Protein AF-A0A3D1VQF0-F1 (afdb_monomer_lite)

Secondary structure (DSSP, 8-state):
-HHHHHHSPTTHHHHHHHHHIIIIIHHHHHHHHHSGGGT--S-HHHHHHHHHHHHHHHHHHHHHHHTT-S--SHHHHHHHHHHHHHHHHHHHHHHHHHHHTT--S---GGG--SSS---SHHHHHHGGGS-HHHHHHHHHHHHHHHHHHHHHHH-GGGT------SSSSSS--

Foldseek 3Di:
DVVCLVPDDDDLLNLLVLLLLLFLLQVVLVVCVVPVVLQDDPDPVSSVVSNCSSVCSNVSNPVSLVVVVHDLDPSSLVSNLVVVVVVVVVLAVCLVVVVVVPDPDHRQPVQLHLVDQRPPPVRNVVNVPDDSVVSVVVSSVVSSVRSVVSSCVSNVCVVVPPPPDPDPPPVPD

pLDDT: mean 90.48, std 12.32, range [44.75, 98.56]

Structure (mmCIF, N/CA/C/O backbone):
data_AF-A0A3D1VQF0-F1
#
_entry.id   AF-A0A3D1VQF0-F1
#
loop_
_atom_site.group_PDB
_atom_site.id
_atom_site.type_symbol
_atom_site.label_atom_id
_atom_site.label_alt_id
_atom_site.label_comp_id
_atom_site.label_asym_id
_atom_site.label_entity_id
_atom_site.label_seq_id
_atom_site.pdbx_PDB_ins_code
_atom_site.Cartn_x
_atom_site.Cartn_y
_atom_site.Cartn_z
_atom_site.occupancy
_atom_site.B_iso_or_equiv
_atom_site.auth_seq_id
_atom_site.auth_comp_id
_atom_site.auth_asym_id
_atom_site.auth_atom_id
_atom_site.pdbx_PDB_model_num
ATOM 1 N N . VAL A 1 1 ? -7.714 4.709 -3.322 1.00 93.00 1 VAL A N 1
ATOM 2 C CA . VAL A 1 1 ? -8.529 4.175 -2.194 1.00 93.00 1 VAL A CA 1
ATOM 3 C C . VAL A 1 1 ? -9.098 5.256 -1.271 1.00 93.00 1 VAL A C 1
ATOM 5 O O . VAL A 1 1 ? -10.283 5.185 -0.982 1.00 93.00 1 VAL A O 1
ATOM 8 N N . ALA A 1 2 ? -8.329 6.264 -0.827 1.00 94.25 2 ALA A N 1
ATOM 9 C CA . ALA A 1 2 ? -8.835 7.321 0.073 1.00 94.25 2 ALA A CA 1
ATOM 10 C C . ALA A 1 2 ? -10.090 8.042 -0.450 1.00 94.25 2 ALA A C 1
ATOM 12 O O . ALA A 1 2 ? -11.069 8.161 0.281 1.00 94.25 2 ALA A O 1
ATOM 13 N N . LEU A 1 3 ? -10.105 8.418 -1.733 1.00 93.94 3 LEU A N 1
ATOM 14 C CA . LEU A 1 3 ? -11.287 9.007 -2.374 1.00 93.94 3 LEU A CA 1
ATOM 15 C C . LEU A 1 3 ? -12.495 8.061 -2.333 1.00 93.94 3 LEU A C 1
ATOM 17 O O . LEU A 1 3 ? -13.574 8.463 -1.911 1.00 93.94 3 LEU A O 1
ATOM 21 N N . LEU A 1 4 ? -12.307 6.779 -2.668 1.00 93.69 4 LE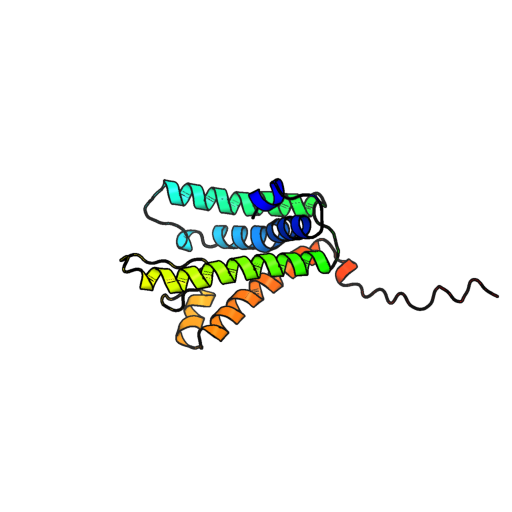U A N 1
ATOM 22 C CA . LEU A 1 4 ? -13.372 5.775 -2.556 1.00 93.69 4 LEU A CA 1
ATOM 23 C C . LEU A 1 4 ? -13.902 5.693 -1.118 1.00 93.69 4 LEU A C 1
ATOM 25 O O . LEU A 1 4 ? -15.107 5.703 -0.909 1.00 93.69 4 LEU A O 1
ATOM 29 N N . ALA A 1 5 ? -13.024 5.700 -0.111 1.00 94.19 5 ALA A N 1
ATOM 30 C CA . ALA A 1 5 ? -13.425 5.710 1.296 1.00 94.19 5 ALA A CA 1
ATOM 31 C C . ALA A 1 5 ? -14.204 6.974 1.706 1.00 94.19 5 ALA A C 1
ATOM 33 O O . ALA A 1 5 ? -15.016 6.905 2.631 1.00 94.19 5 ALA A O 1
ATOM 34 N N . ALA A 1 6 ? -13.945 8.117 1.065 1.00 92.94 6 ALA A N 1
ATOM 35 C CA . ALA A 1 6 ? -14.621 9.381 1.343 1.00 92.94 6 ALA A CA 1
ATOM 36 C C . ALA A 1 6 ? -16.041 9.416 0.760 1.00 92.94 6 ALA A C 1
ATOM 38 O O . ALA A 1 6 ? -16.966 9.820 1.460 1.00 92.94 6 ALA A O 1
ATOM 39 N N . PHE A 1 7 ? -16.219 8.942 -0.477 1.00 94.06 7 PHE A N 1
ATOM 40 C CA . PHE A 1 7 ? -17.507 8.992 -1.181 1.00 94.06 7 PHE A CA 1
ATOM 41 C C . PHE A 1 7 ? -18.419 7.792 -0.909 1.00 94.06 7 PHE A C 1
ATOM 43 O O . PHE A 1 7 ? -19.627 7.869 -1.136 1.00 94.06 7 PHE A O 1
ATOM 50 N N . TRP A 1 8 ? -17.880 6.674 -0.415 1.00 93.94 8 TRP A N 1
ATOM 51 C CA . TRP A 1 8 ? -18.707 5.507 -0.119 1.00 93.94 8 TRP A CA 1
ATOM 52 C C . TRP A 1 8 ? -19.570 5.709 1.131 1.00 93.94 8 TRP A C 1
ATOM 54 O O . TRP A 1 8 ? -19.155 6.340 2.104 1.00 93.94 8 TRP A O 1
ATOM 64 N N . ARG A 1 9 ? -20.763 5.103 1.145 1.00 93.94 9 ARG A N 1
ATOM 65 C CA . ARG A 1 9 ? -21.656 5.107 2.318 1.00 93.94 9 ARG A CA 1
ATOM 66 C C . ARG A 1 9 ? -21.053 4.303 3.472 1.00 93.94 9 ARG A C 1
ATOM 68 O O . ARG A 1 9 ? -20.308 3.349 3.245 1.00 93.94 9 ARG A O 1
ATOM 75 N N . GLU A 1 10 ? -21.372 4.669 4.716 1.00 92.62 10 GLU A N 1
ATOM 76 C CA . GLU A 1 10 ? -20.963 3.865 5.878 1.00 92.62 10 GLU A CA 1
ATOM 77 C C . GLU A 1 10 ? -21.461 2.419 5.736 1.00 92.62 10 GLU A C 1
ATOM 79 O O . GLU A 1 10 ? -22.577 2.159 5.294 1.00 92.62 10 GLU A O 1
ATOM 84 N N . GLY A 1 11 ? -20.601 1.464 6.078 1.00 93.69 11 GLY A N 1
ATOM 85 C CA . GLY A 1 11 ? -20.862 0.049 5.844 1.00 93.69 11 GLY A CA 1
ATOM 86 C C . GLY A 1 11 ? -19.581 -0.773 5.814 1.00 93.69 11 GLY A C 1
ATOM 87 O O . GLY A 1 11 ? -18.494 -0.278 6.120 1.00 93.69 11 GLY A O 1
ATOM 88 N N . ASN A 1 12 ? -19.705 -2.048 5.449 1.00 94.62 12 ASN A N 1
ATOM 89 C CA . ASN A 1 12 ? -18.572 -2.976 5.452 1.00 94.62 12 ASN A CA 1
ATOM 90 C C . ASN A 1 12 ? -17.523 -2.616 4.393 1.00 94.62 12 ASN A C 1
ATOM 92 O O . ASN A 1 12 ? -16.335 -2.674 4.691 1.00 94.62 12 ASN A O 1
ATOM 96 N N . LEU A 1 13 ? -17.949 -2.173 3.206 1.00 95.56 13 LEU A N 1
ATOM 97 C CA . LEU A 1 13 ? -17.035 -1.810 2.121 1.00 95.56 13 LEU A CA 1
ATOM 98 C C . LEU A 1 13 ? -16.243 -0.530 2.428 1.00 95.56 13 LEU A C 1
ATOM 100 O O . LEU A 1 13 ? -15.021 -0.515 2.317 1.00 95.56 13 LEU A O 1
ATOM 104 N N . ARG A 1 14 ? -16.904 0.522 2.928 1.00 97.38 14 ARG A N 1
ATOM 105 C CA . ARG A 1 14 ? -16.195 1.728 3.384 1.00 97.38 14 ARG A CA 1
ATOM 106 C C . ARG A 1 14 ? -15.229 1.418 4.523 1.00 97.38 14 ARG A C 1
ATOM 108 O O . ARG A 1 14 ? -14.122 1.946 4.549 1.00 97.38 14 ARG A O 1
ATOM 115 N N . ASN A 1 15 ? -15.631 0.550 5.451 1.00 97.62 15 ASN A N 1
ATOM 116 C CA . ASN A 1 15 ? -14.744 0.083 6.508 1.00 97.62 15 ASN A CA 1
ATOM 117 C C . ASN A 1 15 ? -13.549 -0.703 5.944 1.00 97.62 15 ASN A C 1
ATOM 119 O O . ASN A 1 15 ? -12.443 -0.469 6.403 1.00 97.62 15 ASN A O 1
ATOM 123 N N . ALA A 1 16 ? -13.730 -1.542 4.921 1.00 98.19 16 ALA A N 1
ATOM 124 C CA . ALA A 1 16 ? -12.623 -2.213 4.239 1.00 98.19 16 ALA A CA 1
ATOM 125 C C . ALA A 1 16 ? -11.635 -1.207 3.626 1.00 98.19 16 ALA A C 1
ATOM 127 O O . ALA A 1 16 ? -10.432 -1.344 3.828 1.00 98.19 16 ALA A O 1
ATOM 128 N N . PHE A 1 17 ? -12.121 -0.144 2.971 1.00 98.38 17 PHE A N 1
ATOM 129 C CA . PHE A 1 17 ? -11.252 0.926 2.468 1.00 98.38 17 PHE A CA 1
ATOM 130 C C . PHE A 1 17 ? -10.513 1.662 3.593 1.00 98.38 17 PHE A C 1
ATOM 132 O O . PHE A 1 17 ? -9.310 1.892 3.484 1.00 98.38 17 PHE A O 1
ATOM 139 N N . LYS A 1 18 ? -11.203 2.011 4.688 1.00 98.31 18 LYS A N 1
ATOM 140 C CA . LYS A 1 18 ? -10.578 2.650 5.858 1.00 98.31 18 LYS A CA 1
ATOM 141 C C . LYS A 1 18 ? -9.523 1.730 6.485 1.00 98.31 18 LYS A C 1
ATOM 143 O O . LYS A 1 18 ? -8.418 2.185 6.751 1.00 98.31 18 LYS A O 1
ATOM 148 N N . THR A 1 19 ? -9.824 0.445 6.677 1.00 98.38 19 THR A N 1
ATOM 149 C CA . THR A 1 19 ? -8.883 -0.541 7.228 1.00 98.38 19 THR A CA 1
ATOM 150 C C . THR A 1 19 ? -7.695 -0.770 6.298 1.00 98.38 19 THR A C 1
ATOM 152 O O . THR A 1 19 ? -6.575 -0.853 6.790 1.00 98.38 19 THR A O 1
ATOM 155 N N . TYR A 1 20 ? -7.892 -0.784 4.976 1.00 98.56 20 TYR A N 1
ATOM 156 C CA . TYR A 1 20 ? -6.799 -0.827 4.000 1.00 98.56 20 TYR A CA 1
ATOM 157 C C . TYR A 1 20 ? -5.860 0.374 4.153 1.00 98.56 20 TYR A C 1
ATOM 159 O O . TYR A 1 20 ? -4.655 0.194 4.292 1.00 98.56 20 TYR A O 1
ATOM 167 N N . LEU A 1 21 ? -6.401 1.597 4.193 1.00 98.25 21 LEU A N 1
ATOM 168 C CA . LEU A 1 21 ? -5.597 2.815 4.371 1.00 98.25 21 LEU A CA 1
ATOM 169 C C . LEU A 1 21 ? -4.846 2.802 5.707 1.00 98.25 21 LEU A C 1
ATOM 171 O O . LEU A 1 21 ? -3.675 3.157 5.760 1.00 98.25 21 LEU A O 1
ATOM 175 N N . ALA A 1 22 ? -5.519 2.346 6.763 1.00 98.25 22 ALA A N 1
ATOM 176 C CA . ALA A 1 22 ? -4.991 2.247 8.117 1.00 98.25 22 ALA A CA 1
ATOM 177 C C . ALA A 1 22 ? -3.846 1.232 8.272 1.00 98.25 22 ALA A C 1
ATOM 179 O O . ALA A 1 22 ? -3.042 1.369 9.185 1.00 98.25 22 ALA A O 1
ATOM 180 N N . THR A 1 23 ? -3.777 0.217 7.408 1.00 98.38 23 THR A N 1
ATOM 181 C CA . THR A 1 23 ? -2.826 -0.898 7.534 1.00 98.38 23 THR A CA 1
ATOM 182 C C . THR A 1 23 ? -1.881 -0.949 6.337 1.00 98.38 23 THR A C 1
ATOM 184 O O . THR A 1 23 ? -0.768 -0.439 6.421 1.00 98.38 23 THR A O 1
ATOM 187 N N . PHE A 1 24 ? -2.334 -1.492 5.206 1.00 98.38 24 PHE A N 1
ATOM 188 C CA . PHE A 1 24 ? -1.568 -1.593 3.961 1.00 98.38 24 PHE A CA 1
ATOM 189 C C . PHE A 1 24 ? -1.066 -0.234 3.469 1.00 98.38 24 PHE A C 1
ATOM 191 O O . PHE A 1 24 ? 0.104 -0.113 3.128 1.00 98.38 24 PHE A O 1
ATOM 198 N N . GLY A 1 25 ? -1.927 0.790 3.466 1.00 97.81 25 GLY A N 1
ATOM 199 C CA . GLY A 1 25 ? -1.556 2.141 3.037 1.00 97.81 25 GLY A CA 1
ATOM 200 C C . GLY A 1 25 ? -0.460 2.745 3.913 1.00 97.81 25 GLY A C 1
ATOM 201 O O . GLY A 1 25 ? 0.562 3.183 3.394 1.00 97.81 25 GLY A O 1
ATOM 202 N N . ALA A 1 26 ? -0.647 2.715 5.236 1.00 97.94 26 ALA A N 1
ATOM 203 C CA . ALA A 1 26 ? 0.349 3.203 6.188 1.00 97.94 26 ALA A CA 1
ATOM 204 C C . ALA A 1 26 ? 1.692 2.473 6.039 1.00 97.94 26 ALA A C 1
ATOM 206 O O . ALA A 1 26 ? 2.734 3.116 5.940 1.00 97.94 26 ALA A O 1
ATOM 207 N N . PHE A 1 27 ? 1.666 1.139 5.984 1.00 97.62 27 PHE A N 1
ATOM 208 C CA . PHE A 1 27 ? 2.874 0.328 5.863 1.00 97.62 27 PHE A CA 1
ATOM 209 C C . PHE A 1 27 ? 3.607 0.566 4.536 1.00 97.62 27 PHE A C 1
ATOM 211 O O . PHE A 1 27 ? 4.811 0.800 4.545 1.00 97.62 27 PHE A O 1
ATOM 218 N N . ALA A 1 28 ? 2.890 0.577 3.408 1.00 95.38 28 ALA A N 1
ATOM 219 C CA . ALA A 1 28 ? 3.480 0.866 2.102 1.00 95.38 28 ALA A CA 1
ATOM 220 C C . ALA A 1 28 ? 4.099 2.271 2.055 1.00 95.38 28 ALA A C 1
ATOM 222 O O . ALA A 1 28 ? 5.215 2.428 1.570 1.00 95.38 28 ALA A O 1
ATOM 223 N N . GLY A 1 29 ? 3.414 3.276 2.614 1.00 96.56 29 GLY A N 1
ATOM 224 C CA . GLY A 1 29 ? 3.956 4.628 2.727 1.00 96.56 29 GLY A CA 1
ATOM 225 C C . GLY A 1 29 ? 5.263 4.663 3.524 1.00 96.56 29 GLY A C 1
ATOM 226 O O . GLY A 1 29 ? 6.230 5.270 3.073 1.00 96.56 29 GLY A O 1
ATOM 227 N N . ILE A 1 30 ? 5.324 3.958 4.662 1.00 95.94 30 ILE A N 1
ATOM 228 C CA . ILE A 1 30 ? 6.549 3.832 5.471 1.00 95.94 30 ILE A CA 1
ATOM 229 C C . ILE A 1 30 ? 7.682 3.195 4.656 1.00 95.94 30 ILE A C 1
ATOM 231 O O . ILE A 1 30 ? 8.797 3.710 4.674 1.00 95.94 30 ILE A O 1
ATOM 235 N N . LEU A 1 31 ? 7.413 2.108 3.924 1.00 94.00 31 LEU A N 1
ATOM 236 C CA . LEU A 1 31 ? 8.431 1.442 3.105 1.00 94.00 31 LEU A CA 1
ATOM 237 C C . LEU A 1 31 ? 9.031 2.374 2.046 1.00 94.00 31 LEU A C 1
ATOM 239 O O . LEU A 1 31 ? 10.243 2.357 1.848 1.00 94.00 31 LEU A O 1
ATOM 243 N N . VAL A 1 32 ? 8.211 3.217 1.411 1.00 93.88 32 VAL A N 1
ATOM 244 C CA . VAL A 1 32 ? 8.711 4.198 0.436 1.00 93.88 32 VAL A CA 1
ATOM 245 C C . VAL A 1 32 ? 9.574 5.262 1.107 1.00 93.88 32 VAL A C 1
ATOM 247 O O . VAL A 1 32 ? 10.595 5.640 0.550 1.00 93.88 32 VAL A O 1
ATOM 250 N N . MET A 1 33 ? 9.239 5.701 2.324 1.00 94.88 33 MET A N 1
ATOM 251 C CA . MET A 1 33 ? 10.096 6.644 3.057 1.00 94.88 33 MET A CA 1
ATOM 252 C C . MET A 1 33 ? 11.453 6.035 3.453 1.00 94.88 33 MET A C 1
ATOM 254 O O . MET A 1 33 ? 12.427 6.769 3.577 1.00 94.88 33 MET A O 1
ATOM 258 N N . PHE A 1 34 ? 11.538 4.711 3.638 1.00 92.62 34 PHE A N 1
ATOM 259 C CA . PHE A 1 34 ? 12.804 4.015 3.911 1.00 92.62 34 PHE A CA 1
ATOM 260 C C . PHE A 1 34 ? 13.660 3.773 2.664 1.00 92.62 34 PHE A C 1
ATOM 262 O O . PHE A 1 34 ? 14.875 3.647 2.790 1.00 92.62 34 PHE A O 1
ATOM 269 N N . ASN A 1 35 ? 13.047 3.681 1.483 1.00 90.62 35 ASN A N 1
ATOM 270 C CA . ASN A 1 35 ? 13.754 3.465 0.222 1.00 90.62 35 ASN A CA 1
ATOM 271 C C . ASN A 1 35 ? 13.206 4.372 -0.899 1.00 90.62 35 ASN A C 1
ATOM 273 O O . ASN A 1 35 ? 12.637 3.868 -1.878 1.00 90.62 35 ASN A O 1
ATOM 277 N N . PRO A 1 36 ? 13.333 5.704 -0.761 1.00 91.31 36 PRO A N 1
ATOM 278 C CA . PRO A 1 36 ? 12.686 6.657 -1.661 1.00 91.31 36 PRO A CA 1
ATOM 279 C C . PRO A 1 36 ? 13.286 6.639 -3.070 1.00 91.31 36 PRO A C 1
ATOM 281 O O . PRO A 1 36 ? 12.563 6.874 -4.037 1.00 91.31 36 PRO A O 1
ATOM 284 N N . ASP A 1 37 ? 14.562 6.263 -3.197 1.00 90.44 37 ASP A N 1
ATOM 285 C CA . ASP A 1 37 ? 15.282 6.161 -4.472 1.00 90.44 37 ASP A CA 1
ATOM 286 C C . ASP A 1 37 ? 14.599 5.202 -5.454 1.00 90.44 37 ASP A C 1
ATOM 288 O O . ASP A 1 37 ? 14.654 5.404 -6.662 1.00 90.44 37 ASP A O 1
ATOM 292 N N . SER A 1 38 ? 13.877 4.194 -4.948 1.00 86.38 38 SER A N 1
ATOM 293 C CA . SER A 1 38 ? 13.102 3.264 -5.783 1.00 86.38 38 SER A CA 1
ATOM 294 C C . SER A 1 38 ? 11.906 3.905 -6.501 1.00 86.38 38 SER A C 1
ATOM 296 O O . SER A 1 38 ? 11.324 3.284 -7.389 1.00 86.38 38 SER A O 1
ATOM 298 N N . CYS A 1 39 ? 11.511 5.113 -6.096 1.00 87.94 39 CYS A N 1
ATOM 299 C CA . CYS A 1 39 ? 10.322 5.812 -6.577 1.00 87.94 39 CYS A CA 1
ATOM 300 C C . CYS A 1 39 ? 10.630 7.187 -7.190 1.00 87.94 39 CYS A C 1
ATOM 302 O O . CYS A 1 39 ? 9.710 7.832 -7.697 1.00 87.94 39 CYS A O 1
ATOM 304 N N . PHE A 1 40 ? 11.878 7.658 -7.113 1.00 92.25 40 PHE A N 1
ATOM 305 C CA . PHE A 1 40 ? 12.279 8.923 -7.717 1.00 92.25 40 PHE A CA 1
ATOM 306 C C . PHE A 1 40 ? 12.597 8.761 -9.203 1.00 92.25 40 PHE A C 1
ATOM 308 O O . PHE A 1 40 ? 13.234 7.800 -9.626 1.00 92.25 40 PHE A O 1
ATOM 315 N N . VAL A 1 41 ? 12.144 9.739 -9.979 1.00 91.31 41 VAL A N 1
ATOM 316 C CA . VAL A 1 41 ? 12.366 9.881 -11.422 1.00 91.31 41 VAL A CA 1
ATOM 317 C C . VAL A 1 41 ? 12.976 11.254 -11.719 1.00 91.31 41 VAL A C 1
ATOM 319 O O . VAL A 1 41 ? 13.263 12.026 -10.801 1.00 91.31 41 VAL A O 1
ATOM 322 N N . GLU A 1 42 ? 13.201 11.583 -12.987 1.00 92.69 42 GLU A N 1
ATOM 323 C CA . GLU A 1 42 ? 13.796 12.868 -13.378 1.00 92.69 42 GLU A CA 1
ATOM 324 C C . GLU A 1 42 ? 12.843 14.049 -13.113 1.00 92.69 42 GLU A C 1
ATOM 326 O O . GLU A 1 42 ? 13.262 15.160 -12.778 1.00 92.69 42 GLU A O 1
ATOM 331 N N . GLU A 1 43 ? 11.535 13.813 -13.202 1.00 95.25 43 GLU A N 1
ATOM 332 C CA . GLU A 1 43 ? 10.511 14.839 -13.084 1.00 95.25 43 GLU A CA 1
ATOM 333 C C . GLU A 1 43 ? 10.209 15.202 -11.624 1.00 95.25 43 GLU A C 1
ATOM 335 O O . GLU A 1 43 ? 9.506 14.497 -10.894 1.00 95.25 43 GLU A O 1
ATOM 340 N N . ILE A 1 44 ? 10.631 16.405 -11.221 1.00 95.62 44 ILE A N 1
ATOM 341 C CA . ILE A 1 44 ? 10.398 16.964 -9.877 1.00 95.62 44 ILE A CA 1
ATOM 342 C C . ILE A 1 44 ? 8.914 16.917 -9.474 1.00 95.62 44 ILE A C 1
ATOM 344 O O . ILE A 1 44 ? 8.593 16.625 -8.323 1.00 95.62 44 ILE A O 1
ATOM 348 N N . GLY A 1 45 ? 7.996 17.189 -10.407 1.00 96.44 45 GLY A N 1
ATOM 349 C CA . GLY A 1 45 ? 6.556 17.171 -10.130 1.00 96.44 45 GLY A CA 1
ATOM 350 C C . GLY A 1 45 ? 6.042 15.789 -9.717 1.00 96.44 45 GLY A C 1
ATOM 351 O O . GLY A 1 45 ? 5.256 15.688 -8.773 1.00 96.44 45 GLY A O 1
ATOM 352 N N . ILE A 1 46 ? 6.527 14.731 -10.375 1.00 93.94 46 ILE A N 1
ATOM 353 C CA . ILE A 1 46 ? 6.190 13.344 -10.033 1.00 93.94 46 ILE A CA 1
ATOM 354 C C . ILE A 1 46 ? 6.795 13.006 -8.672 1.00 93.94 46 ILE A C 1
ATOM 356 O O . ILE A 1 46 ? 6.089 12.515 -7.799 1.00 93.94 46 ILE A O 1
ATOM 360 N N . ASN A 1 47 ? 8.053 13.375 -8.435 1.00 96.00 47 ASN A N 1
ATOM 361 C CA . ASN A 1 47 ? 8.724 13.138 -7.155 1.00 96.00 47 ASN A CA 1
ATOM 362 C C . ASN A 1 47 ? 7.984 13.785 -5.975 1.00 96.00 47 ASN A C 1
ATOM 364 O O . ASN A 1 47 ? 7.732 13.128 -4.962 1.00 96.00 47 ASN A O 1
ATOM 368 N N . LEU A 1 48 ? 7.581 15.054 -6.110 1.00 96.69 48 LEU A N 1
ATOM 369 C CA . LEU A 1 48 ? 6.792 15.756 -5.094 1.00 96.69 48 LEU A CA 1
ATOM 370 C C . LEU A 1 48 ? 5.447 15.067 -4.857 1.00 96.69 48 LEU A C 1
ATOM 372 O O . LEU A 1 48 ? 5.070 14.833 -3.707 1.00 96.69 48 LEU A O 1
ATOM 376 N N . GLN A 1 49 ? 4.732 14.717 -5.929 1.00 96.44 49 GLN A N 1
ATOM 377 C CA . GLN A 1 49 ? 3.451 14.024 -5.830 1.00 96.44 49 GLN A CA 1
ATOM 378 C C . GLN A 1 49 ? 3.601 12.672 -5.123 1.00 96.44 49 GLN A C 1
ATOM 380 O O . GLN A 1 49 ? 2.820 12.388 -4.214 1.00 96.44 49 GLN A O 1
ATOM 385 N N . THR A 1 50 ? 4.613 11.882 -5.477 1.00 94.94 50 THR A N 1
ATOM 386 C CA . THR A 1 50 ? 4.904 10.574 -4.886 1.00 94.94 50 THR A CA 1
ATOM 387 C C . THR A 1 50 ? 5.201 10.706 -3.393 1.00 94.94 50 THR A C 1
ATOM 389 O O . THR A 1 50 ? 4.582 10.023 -2.573 1.00 94.94 50 THR A O 1
ATOM 392 N N . MET A 1 51 ? 6.066 11.646 -2.996 1.00 96.75 51 MET A N 1
ATOM 393 C CA . MET A 1 51 ? 6.406 11.849 -1.583 1.00 96.75 51 MET A CA 1
ATOM 394 C C . MET A 1 51 ? 5.216 12.353 -0.759 1.00 96.75 51 MET A C 1
ATOM 396 O O . MET A 1 51 ? 4.961 11.837 0.333 1.00 96.75 51 MET A O 1
ATOM 400 N N . ILE A 1 52 ? 4.436 13.306 -1.283 1.00 97.25 52 ILE A N 1
ATOM 401 C CA . ILE A 1 52 ? 3.211 13.789 -0.625 1.00 97.25 52 ILE A CA 1
ATOM 402 C C . ILE A 1 52 ? 2.182 12.661 -0.516 1.00 97.25 52 ILE A C 1
ATOM 404 O O . ILE A 1 52 ? 1.551 12.504 0.530 1.00 97.25 52 ILE A O 1
ATOM 408 N N . HIS A 1 53 ? 2.023 11.850 -1.564 1.00 96.69 53 HIS A N 1
ATOM 409 C CA . HIS A 1 53 ? 1.101 10.721 -1.576 1.00 96.69 53 HIS A CA 1
ATOM 410 C C . HIS A 1 53 ? 1.437 9.720 -0.470 1.00 96.69 53 HIS A C 1
ATOM 412 O O . HIS A 1 53 ? 0.576 9.412 0.356 1.00 96.69 53 HIS A O 1
ATOM 418 N N . HIS A 1 54 ? 2.683 9.246 -0.418 1.00 97.25 54 HIS A N 1
ATOM 419 C CA . HIS A 1 54 ? 3.108 8.253 0.565 1.00 97.25 54 HIS A CA 1
ATOM 420 C C . HIS A 1 54 ? 3.124 8.815 1.990 1.00 97.25 54 HIS A C 1
ATOM 422 O O . HIS A 1 54 ? 2.615 8.162 2.899 1.00 97.25 54 HIS A O 1
ATOM 428 N N . THR A 1 55 ? 3.561 10.061 2.189 1.00 97.69 55 THR A N 1
ATOM 429 C CA . THR A 1 55 ? 3.449 10.741 3.494 1.00 97.69 55 THR A CA 1
ATOM 430 C C . THR A 1 55 ? 1.987 10.849 3.934 1.00 97.69 55 THR A C 1
ATOM 432 O O . THR A 1 55 ? 1.641 10.547 5.078 1.00 97.69 55 THR A O 1
ATOM 435 N N . GLY A 1 56 ? 1.091 11.204 3.010 1.00 97.88 56 GLY A N 1
ATOM 436 C CA . GLY A 1 56 ? -0.346 11.254 3.251 1.00 97.88 56 GLY A CA 1
ATOM 437 C C . GLY A 1 56 ? -0.934 9.893 3.628 1.00 97.88 56 GLY A C 1
ATOM 438 O O . GLY A 1 56 ? -1.776 9.825 4.524 1.00 97.88 56 GLY A O 1
ATOM 439 N N . GLN A 1 57 ? -0.475 8.800 3.006 1.00 97.94 57 GLN A N 1
ATOM 440 C CA . GLN A 1 57 ? -0.877 7.440 3.381 1.00 97.94 57 GLN A CA 1
ATOM 441 C C . GLN A 1 57 ? -0.485 7.104 4.825 1.00 97.94 57 GLN A C 1
ATOM 443 O O . GLN A 1 57 ? -1.304 6.534 5.548 1.00 97.94 57 GLN A O 1
ATOM 448 N N . ILE A 1 58 ? 0.718 7.494 5.261 1.00 98.31 58 ILE A N 1
ATOM 449 C CA . ILE A 1 58 ? 1.183 7.296 6.642 1.00 98.31 58 ILE A CA 1
ATOM 450 C C . ILE A 1 58 ? 0.301 8.082 7.613 1.00 98.31 58 ILE A C 1
ATOM 452 O O . ILE A 1 58 ? -0.297 7.496 8.516 1.00 98.31 58 ILE A O 1
ATOM 456 N N . ILE A 1 59 ? 0.171 9.398 7.407 1.00 98.25 59 ILE A N 1
ATOM 457 C CA . ILE A 1 59 ? -0.572 10.286 8.313 1.00 98.25 59 ILE A CA 1
ATOM 458 C C . ILE A 1 59 ? -2.034 9.846 8.417 1.00 98.25 59 ILE A C 1
ATOM 460 O O . ILE A 1 59 ? -2.553 9.658 9.519 1.00 98.25 59 ILE A O 1
ATOM 464 N N . LEU A 1 60 ? -2.702 9.640 7.278 1.00 97.94 60 LEU A N 1
ATOM 465 C CA . LEU A 1 60 ? -4.101 9.220 7.252 1.00 97.94 60 LEU A CA 1
ATOM 466 C C . LEU A 1 60 ? -4.279 7.831 7.868 1.00 97.94 60 LEU A C 1
ATOM 468 O O . LEU A 1 60 ? -5.237 7.602 8.607 1.00 97.94 60 LEU A O 1
ATOM 472 N N . GLY A 1 61 ? -3.371 6.902 7.574 1.00 97.69 61 GLY A N 1
ATOM 473 C CA . GLY A 1 61 ? -3.457 5.545 8.084 1.00 97.69 61 GLY A CA 1
ATOM 474 C C . GLY A 1 61 ? -3.325 5.487 9.607 1.00 97.69 61 GLY A C 1
ATOM 475 O O . GLY A 1 61 ? -4.189 4.919 10.281 1.00 97.69 61 GLY A O 1
ATOM 476 N N . LEU A 1 62 ? -2.316 6.165 10.164 1.00 97.06 62 LEU A N 1
ATOM 477 C CA . LEU A 1 62 ? -2.133 6.286 11.612 1.00 97.06 62 LEU A CA 1
ATOM 478 C C . LEU A 1 62 ? -3.310 7.011 12.270 1.00 97.06 62 LEU A C 1
ATOM 480 O O . LEU A 1 62 ? -3.823 6.543 13.286 1.00 97.06 62 LEU A O 1
ATOM 484 N N . TYR A 1 63 ? -3.806 8.095 11.665 1.00 97.88 63 TYR A N 1
ATOM 485 C CA . TYR A 1 63 ? -5.001 8.793 12.141 1.00 97.88 63 TYR A CA 1
ATOM 486 C C . TYR A 1 63 ? -6.208 7.850 12.252 1.00 97.88 63 TYR A C 1
ATOM 488 O O . TYR A 1 63 ? -6.883 7.830 13.285 1.00 97.88 63 TYR A O 1
ATOM 496 N N . LEU A 1 64 ? -6.477 7.035 11.224 1.00 97.38 64 LEU A N 1
ATOM 497 C CA . LEU A 1 64 ? -7.599 6.089 11.211 1.00 97.38 64 LEU A CA 1
ATOM 498 C C . LEU A 1 64 ? -7.469 5.003 12.292 1.00 97.38 64 LEU A C 1
ATOM 500 O O . LEU A 1 64 ? -8.485 4.616 12.882 1.00 97.38 64 LEU A O 1
ATOM 504 N N . LEU A 1 65 ? -6.246 4.532 12.571 1.00 94.56 65 LEU A N 1
ATOM 505 C CA . LEU A 1 65 ? -5.976 3.602 13.672 1.00 94.56 65 LEU A CA 1
ATOM 506 C C . LEU A 1 65 ? -6.205 4.276 15.032 1.00 94.56 65 LEU A C 1
ATOM 508 O O . LEU A 1 65 ? -6.995 3.779 15.840 1.00 94.56 65 LEU A O 1
ATOM 512 N N . ILE A 1 66 ? -5.568 5.423 15.281 1.00 95.25 66 ILE A N 1
ATOM 513 C CA . ILE A 1 66 ? -5.583 6.119 16.579 1.00 95.25 66 ILE A CA 1
ATOM 514 C C . ILE A 1 66 ? -6.997 6.589 16.941 1.00 95.25 66 ILE A C 1
ATOM 516 O O . ILE A 1 66 ? -7.442 6.401 18.069 1.00 95.25 66 ILE A O 1
ATOM 520 N N . THR A 1 67 ? -7.763 7.105 15.980 1.00 95.31 67 THR A N 1
ATOM 521 C CA . THR A 1 67 ? -9.109 7.656 16.229 1.00 95.31 67 THR A CA 1
ATOM 522 C C . THR A 1 67 ? -10.245 6.628 16.176 1.00 95.31 67 THR A C 1
ATOM 524 O O . THR A 1 67 ? -11.418 7.004 16.165 1.00 95.31 67 THR A O 1
ATOM 527 N N . HIS A 1 68 ? -9.927 5.327 16.142 1.00 90.44 68 HIS A N 1
ATOM 528 C CA . HIS A 1 68 ? -10.907 4.231 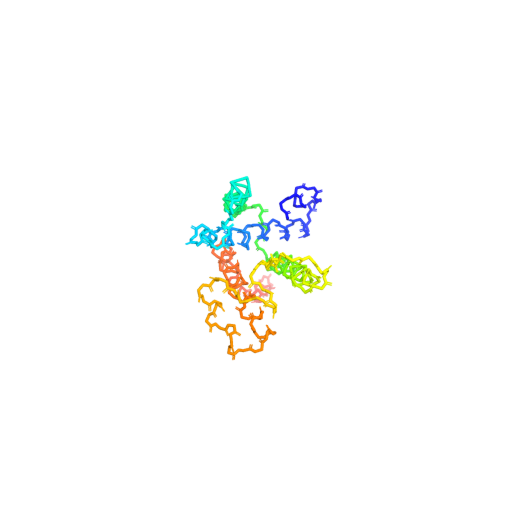16.121 1.00 90.44 68 HIS A CA 1
ATOM 529 C C . HIS A 1 68 ? -11.909 4.314 14.953 1.00 90.44 68 HIS A C 1
ATOM 531 O O . HIS A 1 68 ? -13.057 3.885 15.063 1.00 90.44 68 HIS A O 1
ATOM 537 N N . LYS A 1 69 ? -11.490 4.849 13.800 1.00 93.88 69 LYS A N 1
ATOM 538 C CA . LYS A 1 69 ? -12.361 4.967 12.615 1.00 93.88 69 LYS A CA 1
ATOM 539 C C . LYS A 1 69 ? -12.450 3.674 11.801 1.00 93.88 69 LYS A C 1
ATOM 541 O O . LYS A 1 69 ? -13.175 3.635 10.806 1.00 93.88 69 LYS A O 1
ATOM 546 N N . THR A 1 70 ? -11.753 2.624 12.232 1.00 94.50 70 THR A N 1
ATOM 547 C CA . THR A 1 70 ? -11.887 1.257 11.719 1.00 94.50 70 THR A CA 1
ATOM 548 C C . THR A 1 70 ? -12.587 0.368 12.755 1.00 94.50 70 THR A C 1
ATOM 550 O O . THR A 1 70 ? -12.514 0.611 13.960 1.00 94.50 70 THR A O 1
ATOM 553 N N . LYS A 1 71 ? -13.334 -0.645 12.302 1.00 93.81 71 LYS A N 1
ATOM 554 C CA . LYS A 1 71 ? -14.041 -1.583 13.193 1.00 93.81 71 LYS A CA 1
ATOM 555 C C . LYS A 1 71 ? -13.107 -2.711 13.611 1.00 93.81 71 LYS A C 1
ATOM 557 O O . LYS A 1 71 ? -12.668 -3.423 12.722 1.00 93.81 71 LYS A O 1
ATOM 562 N N . GLY A 1 72 ? -12.913 -2.959 14.907 1.00 93.81 72 GLY A N 1
ATOM 563 C CA . GLY A 1 72 ? -12.060 -4.033 15.449 1.00 93.81 72 GLY A CA 1
ATOM 564 C C . GLY A 1 72 ? -12.645 -5.449 15.361 1.00 93.81 72 GLY A C 1
ATOM 565 O O . GLY A 1 72 ? -12.820 -6.111 16.381 1.00 93.81 72 GLY A O 1
ATOM 566 N N . VAL A 1 73 ? -12.980 -5.908 14.154 1.00 94.75 73 VAL A N 1
ATOM 567 C CA . VAL A 1 73 ? -13.482 -7.266 13.866 1.00 94.75 73 VAL A CA 1
ATOM 568 C C . VAL A 1 73 ? -12.659 -7.917 12.753 1.00 94.75 73 VAL A C 1
ATOM 570 O O . VAL A 1 73 ? -12.172 -7.218 11.864 1.00 94.75 73 VAL A O 1
ATOM 573 N N . TYR A 1 74 ? -12.534 -9.248 12.742 1.00 94.12 74 TYR A N 1
ATOM 574 C CA . TYR A 1 74 ? -11.757 -9.963 11.712 1.00 94.12 74 TYR A CA 1
ATOM 575 C C . TYR A 1 74 ? -12.215 -9.670 10.279 1.00 94.12 74 TYR A C 1
ATOM 577 O O . TYR A 1 74 ? -11.403 -9.551 9.367 1.00 94.12 74 TYR A O 1
ATOM 585 N N . ARG A 1 75 ? -13.523 -9.479 10.073 1.00 95.06 75 ARG A N 1
ATOM 586 C CA . ARG A 1 75 ? -14.074 -9.160 8.747 1.00 95.06 75 ARG A CA 1
ATOM 587 C C . ARG A 1 75 ? -13.510 -7.862 8.157 1.00 95.06 75 ARG A C 1
ATOM 589 O O . ARG A 1 75 ? -13.459 -7.740 6.940 1.00 95.06 75 ARG A O 1
ATOM 596 N N . SER A 1 76 ? -13.083 -6.904 8.983 1.00 96.94 76 SER A N 1
ATOM 597 C CA . SER A 1 76 ? -12.512 -5.642 8.496 1.00 96.94 76 SER A CA 1
ATOM 598 C C . SER A 1 76 ? -11.167 -5.851 7.812 1.00 96.94 76 SER A C 1
ATOM 600 O O . SER A 1 76 ? -10.948 -5.317 6.729 1.00 96.94 76 SER A O 1
ATOM 602 N N . ILE A 1 77 ? -10.280 -6.635 8.432 1.00 97.31 77 ILE A N 1
ATOM 603 C CA . ILE A 1 77 ? -8.941 -6.886 7.895 1.00 97.31 77 ILE A CA 1
ATOM 604 C C . ILE A 1 77 ? -8.996 -7.838 6.698 1.00 97.31 77 ILE A C 1
ATOM 606 O O . ILE A 1 77 ? -8.316 -7.584 5.713 1.00 97.31 77 ILE A O 1
ATOM 610 N N . LEU A 1 78 ? -9.904 -8.822 6.692 1.00 97.38 78 LEU A N 1
ATOM 611 C CA . LEU A 1 78 ? -10.180 -9.624 5.490 1.00 97.38 78 LEU A CA 1
ATOM 612 C C . LEU A 1 78 ? -10.709 -8.761 4.334 1.00 97.38 78 LEU A C 1
ATOM 614 O O . LEU A 1 78 ? -10.291 -8.922 3.192 1.00 97.38 78 LEU A O 1
ATOM 618 N N . GLY A 1 79 ? -11.590 -7.798 4.626 1.00 98.12 79 GLY A N 1
ATOM 619 C CA . GLY A 1 79 ? -12.047 -6.826 3.633 1.00 98.12 79 GLY A CA 1
ATOM 620 C C . GLY A 1 79 ? -10.903 -5.968 3.086 1.00 98.12 79 GLY A C 1
ATOM 621 O O . GLY A 1 79 ? -10.814 -5.762 1.880 1.00 98.12 79 GLY A O 1
ATOM 622 N N . ALA A 1 80 ? -10.003 -5.500 3.953 1.00 98.31 80 ALA A N 1
ATOM 623 C CA . ALA A 1 80 ? -8.818 -4.745 3.550 1.00 98.31 80 ALA A CA 1
ATOM 624 C C . ALA A 1 80 ? -7.843 -5.576 2.702 1.00 98.31 80 ALA A C 1
ATOM 626 O O . ALA A 1 80 ? -7.319 -5.058 1.719 1.00 98.31 80 ALA A O 1
ATOM 627 N N . MET A 1 81 ? -7.650 -6.860 3.027 1.00 98.25 81 MET A N 1
ATOM 628 C CA . MET A 1 81 ? -6.894 -7.798 2.187 1.00 98.25 81 MET A CA 1
ATOM 629 C C . MET A 1 81 ? -7.532 -7.931 0.803 1.00 98.25 81 MET A C 1
ATOM 631 O O . MET A 1 81 ? -6.823 -7.890 -0.193 1.00 98.25 81 MET A O 1
ATOM 635 N N . GLY A 1 82 ? -8.864 -8.005 0.718 1.00 98.25 82 GLY A N 1
ATOM 636 C CA . GLY A 1 82 ? -9.572 -7.992 -0.565 1.00 98.25 82 GLY A CA 1
ATOM 637 C C . GLY A 1 82 ? -9.299 -6.726 -1.386 1.00 98.25 82 GLY A C 1
ATOM 638 O O . GLY A 1 82 ? -9.055 -6.813 -2.585 1.00 98.25 82 GLY A O 1
ATOM 639 N N . VAL A 1 83 ? -9.268 -5.553 -0.742 1.00 98.44 83 VAL A N 1
ATOM 640 C CA . VAL A 1 83 ? -8.898 -4.285 -1.403 1.00 98.44 83 VAL A CA 1
ATOM 641 C C . VAL A 1 83 ? -7.445 -4.318 -1.886 1.00 98.44 83 VAL A C 1
ATOM 643 O O . VAL A 1 83 ? -7.177 -3.919 -3.015 1.00 98.44 83 VAL A O 1
ATOM 646 N N . PHE A 1 84 ? -6.517 -4.818 -1.066 1.00 98.50 84 PHE A N 1
ATOM 647 C CA . PHE A 1 84 ? -5.110 -4.959 -1.445 1.00 98.50 84 PHE A CA 1
ATOM 648 C C . PHE A 1 84 ? -4.928 -5.895 -2.640 1.00 98.50 84 PHE A C 1
ATOM 650 O O . PHE A 1 84 ? -4.291 -5.510 -3.615 1.00 98.50 84 PHE A O 1
ATOM 657 N N . LEU A 1 85 ? -5.544 -7.077 -2.607 1.00 98.19 85 LEU A N 1
ATOM 658 C CA . LEU A 1 85 ? -5.483 -8.040 -3.704 1.00 98.19 85 LEU A CA 1
ATOM 659 C C . LEU A 1 85 ? -6.097 -7.482 -4.990 1.00 98.19 85 LEU A C 1
ATOM 661 O O . LEU A 1 85 ? -5.560 -7.726 -6.063 1.00 98.19 85 LEU A O 1
ATOM 665 N N . ALA A 1 86 ? -7.168 -6.687 -4.900 1.00 98.00 86 ALA A N 1
ATOM 666 C CA . ALA A 1 86 ? -7.711 -5.989 -6.062 1.00 98.00 86 ALA A CA 1
ATOM 667 C C . ALA A 1 86 ? -6.708 -4.975 -6.642 1.00 98.00 86 ALA A C 1
ATOM 669 O O . ALA A 1 86 ? -6.538 -4.916 -7.856 1.00 98.00 86 ALA A O 1
ATOM 670 N N . CYS A 1 87 ? -6.006 -4.209 -5.799 1.00 97.31 87 CYS A N 1
ATOM 671 C CA . CYS A 1 87 ? -4.947 -3.305 -6.256 1.00 97.31 87 CYS A CA 1
ATOM 672 C C . CYS A 1 87 ? -3.771 -4.060 -6.894 1.00 97.31 87 CYS A C 1
ATOM 674 O O . CYS A 1 87 ? -3.312 -3.650 -7.954 1.00 97.31 87 CYS A O 1
ATOM 676 N N . VAL A 1 88 ? -3.322 -5.163 -6.288 1.00 97.38 88 VAL A N 1
ATOM 677 C CA . VAL A 1 88 ? -2.263 -6.026 -6.839 1.00 97.38 88 VAL A CA 1
ATOM 678 C C . VAL A 1 88 ? -2.684 -6.612 -8.185 1.00 97.38 88 VAL A C 1
ATOM 680 O O . VAL A 1 88 ? -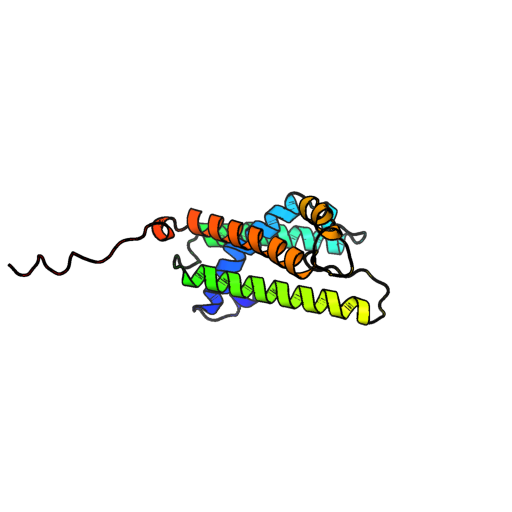1.911 -6.560 -9.129 1.00 97.38 88 VAL A O 1
ATOM 683 N N . ALA A 1 89 ? -3.919 -7.103 -8.309 1.00 97.00 89 ALA A N 1
ATOM 684 C CA . ALA A 1 89 ? -4.431 -7.641 -9.566 1.00 97.00 89 ALA A CA 1
ATOM 685 C C . ALA A 1 89 ? -4.487 -6.578 -10.673 1.00 97.00 89 ALA A C 1
ATOM 687 O O . ALA A 1 89 ? -4.104 -6.854 -11.805 1.00 97.00 89 ALA A O 1
ATOM 688 N N . ILE A 1 90 ? -4.927 -5.354 -10.354 1.00 96.69 90 ILE A N 1
ATOM 689 C CA . ILE A 1 90 ? -4.912 -4.238 -11.311 1.00 96.69 90 ILE A CA 1
ATOM 690 C C . ILE A 1 90 ? -3.473 -3.913 -11.726 1.00 96.69 90 ILE A C 1
ATOM 692 O O . ILE A 1 90 ? -3.207 -3.783 -12.918 1.00 96.69 90 ILE A O 1
ATOM 696 N N . ALA A 1 91 ? -2.551 -3.813 -10.764 1.00 95.62 91 ALA A N 1
ATOM 697 C CA . ALA A 1 91 ? -1.142 -3.541 -11.035 1.00 95.62 91 ALA A CA 1
ATOM 698 C C . ALA A 1 91 ? -0.518 -4.615 -11.937 1.00 95.62 91 ALA A C 1
ATOM 700 O O . ALA A 1 91 ? 0.139 -4.277 -12.915 1.00 95.62 91 ALA A O 1
ATOM 701 N N . GLU A 1 92 ? -0.793 -5.889 -11.661 1.00 95.19 92 GLU A N 1
ATOM 702 C CA . GLU A 1 92 ? -0.320 -7.021 -12.457 1.00 95.19 92 GLU A CA 1
ATOM 703 C C . GLU A 1 92 ? -0.844 -6.966 -13.896 1.00 95.19 92 GLU A C 1
ATOM 705 O O . GLU A 1 92 ? -0.073 -7.045 -14.849 1.00 95.19 92 GLU A O 1
ATOM 710 N N . VAL A 1 93 ? -2.152 -6.750 -14.071 1.00 95.31 93 VAL A N 1
ATOM 711 C CA . VAL A 1 93 ? -2.755 -6.609 -15.404 1.00 95.31 93 VAL A CA 1
ATOM 712 C C . VAL A 1 93 ? -2.099 -5.465 -16.175 1.00 95.31 93 VAL A C 1
ATOM 714 O O . VAL A 1 93 ? -1.772 -5.626 -17.348 1.00 95.31 93 VAL A O 1
ATOM 717 N N . MET A 1 94 ? -1.858 -4.321 -15.532 1.00 94.00 94 MET A N 1
ATOM 718 C CA . MET A 1 94 ? -1.182 -3.198 -16.183 1.00 94.00 94 MET A CA 1
ATOM 719 C C . MET A 1 94 ? 0.285 -3.511 -16.513 1.00 94.00 94 MET A C 1
ATOM 721 O O . MET A 1 94 ? 0.729 -3.192 -17.613 1.00 94.00 94 MET A O 1
ATOM 725 N N . ASN A 1 95 ? 1.014 -4.176 -15.613 1.00 94.31 95 ASN A N 1
ATOM 726 C CA . ASN A 1 95 ? 2.396 -4.609 -15.843 1.00 94.31 95 ASN A CA 1
ATOM 727 C C . ASN A 1 95 ? 2.520 -5.591 -17.009 1.00 94.31 95 ASN A C 1
ATOM 729 O O . ASN A 1 95 ? 3.554 -5.607 -17.672 1.00 94.31 95 ASN A O 1
ATOM 733 N N . VAL A 1 96 ? 1.478 -6.385 -17.271 1.00 93.00 96 VAL A N 1
ATOM 734 C CA . VAL A 1 96 ? 1.440 -7.298 -18.415 1.00 93.00 96 VAL A CA 1
ATOM 735 C C . VAL A 1 96 ? 1.044 -6.599 -19.708 1.00 93.00 96 VAL A C 1
ATOM 737 O O . VAL A 1 96 ? 1.658 -6.826 -20.746 1.00 93.00 96 VAL A O 1
ATOM 740 N N . LEU A 1 97 ? 0.029 -5.738 -19.667 1.00 93.31 97 LEU A N 1
ATOM 741 C CA . LEU A 1 97 ? -0.503 -5.101 -20.871 1.00 93.31 97 LEU A CA 1
ATOM 742 C C . LEU A 1 97 ? 0.369 -3.954 -21.391 1.00 93.31 97 LEU A C 1
ATOM 744 O O . LEU A 1 97 ? 0.410 -3.734 -22.600 1.00 93.31 97 LEU A O 1
ATOM 748 N N . PHE A 1 98 ? 1.060 -3.217 -20.518 1.00 92.88 98 PHE A N 1
ATOM 749 C CA . PHE A 1 98 ? 1.817 -2.037 -20.936 1.00 92.88 98 PHE A CA 1
ATOM 750 C C . PHE A 1 98 ? 2.982 -2.378 -21.880 1.00 92.88 98 PHE A C 1
ATOM 752 O O . PHE A 1 98 ? 3.049 -1.765 -22.946 1.00 92.88 98 PHE A O 1
ATOM 759 N N . PRO A 1 99 ? 3.830 -3.391 -21.609 1.00 88.88 99 PRO A N 1
ATOM 760 C CA . PRO A 1 99 ? 4.860 -3.811 -22.565 1.00 88.88 99 PRO A CA 1
ATOM 761 C C . PRO A 1 99 ? 4.290 -4.290 -23.911 1.00 88.88 99 PRO A C 1
ATOM 763 O O . PRO A 1 99 ? 4.939 -4.154 -24.943 1.00 88.88 99 PRO A O 1
ATOM 766 N N . LEU A 1 100 ? 3.056 -4.809 -23.928 1.00 88.94 100 LEU A N 1
ATOM 767 C CA . LEU A 1 100 ? 2.374 -5.256 -25.150 1.00 88.94 100 LEU A CA 1
ATOM 768 C C . LEU A 1 100 ? 1.790 -4.101 -25.981 1.00 88.94 100 LEU A C 1
ATOM 770 O O . LEU A 1 100 ? 1.370 -4.320 -27.114 1.00 88.94 100 LEU A O 1
ATOM 774 N N . SER A 1 101 ? 1.755 -2.879 -25.442 1.00 89.88 101 SER A N 1
ATOM 775 C CA . SER A 1 101 ? 1.206 -1.706 -26.135 1.00 89.88 101 SER A CA 1
ATOM 776 C C . SER A 1 101 ? 2.138 -1.117 -27.201 1.00 89.88 101 SER A C 1
ATOM 778 O O . SER A 1 101 ? 1.691 -0.317 -28.020 1.00 89.88 101 SER A O 1
ATOM 780 N N . GLY A 1 102 ? 3.423 -1.496 -27.200 1.00 85.44 102 GLY A N 1
ATOM 781 C CA . GLY A 1 102 ? 4.442 -0.939 -28.096 1.00 85.44 102 GLY A CA 1
ATOM 782 C C . GLY A 1 102 ? 4.995 0.427 -27.668 1.00 85.44 102 GLY A C 1
ATOM 783 O O . GLY A 1 102 ? 5.743 1.038 -28.429 1.00 85.44 102 GLY A O 1
ATOM 784 N N . ILE A 1 103 ? 4.645 0.916 -26.473 1.00 87.88 103 ILE A N 1
ATOM 785 C CA . ILE A 1 103 ? 5.241 2.121 -25.882 1.00 87.88 103 ILE A CA 1
ATOM 786 C C . ILE A 1 103 ? 6.621 1.767 -25.317 1.00 87.88 103 ILE A C 1
ATOM 788 O O . ILE A 1 103 ? 6.730 0.914 -24.438 1.00 87.88 103 ILE A O 1
ATOM 792 N N . ASP A 1 104 ? 7.662 2.455 -25.790 1.00 81.88 104 ASP A N 1
ATOM 793 C CA . ASP A 1 104 ? 9.053 2.261 -25.357 1.00 81.88 104 ASP A CA 1
ATOM 794 C C . ASP A 1 104 ? 9.337 2.967 -24.018 1.00 81.88 104 ASP A C 1
ATOM 796 O O . ASP A 1 104 ? 10.095 3.931 -23.924 1.00 81.88 104 ASP A O 1
ATOM 800 N N . GLN A 1 105 ? 8.627 2.538 -22.973 1.00 80.88 105 GLN A N 1
ATOM 801 C CA . GLN A 1 105 ? 8.819 2.987 -21.597 1.00 80.88 105 GLN A CA 1
ATOM 802 C C . GLN A 1 105 ? 8.683 1.810 -20.631 1.00 80.88 105 GLN A C 1
ATOM 804 O O . GLN A 1 105 ? 7.897 0.885 -20.840 1.00 80.88 105 GLN A O 1
ATOM 809 N N . THR A 1 106 ? 9.430 1.858 -19.529 1.00 83.31 106 THR A N 1
ATOM 810 C CA . THR A 1 106 ? 9.297 0.858 -18.465 1.00 83.31 106 THR A CA 1
ATOM 811 C C . THR A 1 106 ? 8.066 1.161 -17.620 1.00 83.31 106 THR A C 1
ATOM 813 O O . THR A 1 106 ? 7.922 2.257 -17.083 1.00 83.31 106 THR A O 1
ATOM 816 N N . PHE A 1 107 ? 7.207 0.161 -17.444 1.00 85.19 107 PHE A N 1
ATOM 817 C CA . PHE A 1 107 ? 6.063 0.228 -16.544 1.00 85.19 107 PHE A CA 1
ATOM 818 C C . PHE A 1 107 ? 6.130 -0.933 -15.552 1.00 85.19 107 PHE A C 1
ATOM 820 O O . PHE A 1 107 ? 6.046 -2.100 -15.934 1.00 85.19 107 PHE A O 1
ATOM 827 N N . ASN A 1 108 ? 6.333 -0.605 -14.274 1.00 88.12 108 ASN A N 1
ATOM 828 C CA . ASN A 1 108 ? 6.523 -1.588 -13.208 1.00 88.12 108 ASN A CA 1
ATOM 829 C C . ASN A 1 108 ? 5.788 -1.162 -11.930 1.00 88.12 108 ASN A C 1
ATOM 831 O O . ASN A 1 108 ? 6.384 -0.819 -10.907 1.00 88.12 108 ASN A O 1
ATOM 835 N N . MET A 1 109 ? 4.460 -1.149 -11.999 1.00 90.81 109 MET A N 1
ATOM 836 C CA . MET A 1 109 ? 3.607 -0.826 -10.865 1.00 90.81 109 MET A CA 1
ATOM 837 C C . MET A 1 109 ? 3.817 -1.843 -9.741 1.00 90.81 109 MET A C 1
ATOM 839 O O . MET A 1 109 ? 3.852 -3.049 -9.980 1.00 90.81 109 MET A O 1
ATOM 843 N N . PHE A 1 110 ? 3.971 -1.345 -8.509 1.00 90.00 110 PHE A N 1
ATOM 844 C CA . PHE A 1 110 ? 4.231 -2.143 -7.300 1.00 90.00 110 PHE A CA 1
ATOM 845 C C . PHE A 1 110 ? 5.521 -2.983 -7.334 1.00 90.00 110 PHE A C 1
ATOM 847 O O . PHE A 1 110 ? 5.776 -3.725 -6.387 1.00 90.00 110 PHE A O 1
ATOM 854 N N . PHE A 1 111 ? 6.363 -2.825 -8.359 1.00 90.19 111 PHE A N 1
ATOM 855 C CA . PHE A 1 111 ? 7.576 -3.620 -8.561 1.00 90.19 111 PHE A CA 1
ATOM 856 C C . PHE A 1 111 ? 7.309 -5.127 -8.729 1.00 90.19 111 PHE A C 1
ATOM 858 O O . PHE A 1 111 ? 8.095 -5.969 -8.281 1.00 90.19 111 PHE A O 1
ATOM 865 N N . ILE A 1 112 ? 6.175 -5.462 -9.348 1.00 93.00 112 ILE A N 1
ATOM 866 C CA . ILE A 1 112 ? 5.709 -6.834 -9.584 1.00 93.00 112 ILE A CA 1
ATOM 867 C C . ILE A 1 112 ? 5.509 -7.116 -11.076 1.00 93.00 112 ILE A C 1
ATOM 869 O O . ILE A 1 112 ? 4.529 -7.724 -11.461 1.00 93.00 112 ILE A O 1
ATOM 873 N N . SER A 1 113 ? 6.390 -6.645 -11.956 1.00 91.88 113 SER A N 1
ATOM 874 C CA . SER A 1 113 ? 6.314 -7.007 -13.377 1.00 91.88 113 SER A CA 1
ATOM 875 C C . SER A 1 113 ? 7.009 -8.347 -13.660 1.00 91.88 113 SER A C 1
ATOM 877 O O . SER A 1 113 ? 8.104 -8.561 -13.141 1.00 91.88 113 SER A O 1
ATOM 879 N N . PRO A 1 114 ? 6.448 -9.224 -14.518 1.00 91.62 114 PRO A N 1
ATOM 880 C CA . PRO A 1 114 ? 7.135 -10.428 -14.995 1.00 91.62 114 PRO A CA 1
ATOM 881 C C . PRO A 1 114 ? 8.199 -10.138 -16.069 1.00 91.62 114 PRO A C 1
ATOM 883 O O . PRO A 1 114 ? 8.915 -11.048 -16.490 1.00 91.62 114 PRO A O 1
ATOM 886 N N . TYR A 1 115 ? 8.314 -8.888 -16.525 1.00 89.31 115 TYR A N 1
ATOM 887 C CA . TYR A 1 115 ? 9.273 -8.472 -17.554 1.00 89.31 115 TYR A CA 1
ATOM 888 C C . TYR A 1 115 ? 10.476 -7.719 -16.984 1.00 89.31 115 TYR A C 1
ATOM 890 O O . TYR A 1 115 ? 11.529 -7.680 -17.618 1.00 89.31 115 TYR A O 1
ATOM 898 N N . PHE A 1 116 ? 10.339 -7.135 -15.791 1.00 87.38 116 PHE A N 1
ATOM 899 C CA . PHE A 1 116 ? 11.351 -6.271 -15.192 1.00 87.38 116 PHE A CA 1
ATOM 900 C C . PHE A 1 116 ? 11.683 -6.732 -13.778 1.00 87.38 116 PHE A C 1
ATOM 902 O O . PHE A 1 116 ? 10.798 -6.901 -12.940 1.00 87.38 116 PHE A O 1
ATOM 909 N N . GLN A 1 117 ? 12.975 -6.859 -13.486 1.00 87.50 117 GLN A N 1
ATOM 910 C CA . GLN A 1 117 ? 13.439 -7.150 -12.136 1.00 87.50 117 GLN A CA 1
ATOM 911 C C . GLN A 1 117 ? 13.055 -6.014 -11.174 1.00 87.50 117 GLN A C 1
ATOM 913 O O . GLN A 1 117 ? 13.156 -4.830 -11.501 1.00 87.50 117 GLN A O 1
ATOM 918 N N . SER A 1 118 ? 12.617 -6.376 -9.969 1.00 88.06 118 SER A N 1
ATOM 919 C CA . SER A 1 118 ? 12.288 -5.403 -8.926 1.00 88.06 118 SER A CA 1
ATOM 920 C C . SER A 1 118 ? 13.539 -4.670 -8.428 1.00 88.06 118 SER A C 1
ATOM 922 O O . SER A 1 118 ? 14.533 -5.334 -8.133 1.00 88.06 118 SER A O 1
ATOM 924 N N . PRO A 1 119 ? 13.502 -3.334 -8.264 1.00 85.69 119 PRO A N 1
ATOM 925 C CA . PRO A 1 119 ? 14.600 -2.569 -7.674 1.00 85.69 119 PRO A CA 1
ATOM 926 C C . PRO A 1 119 ? 14.668 -2.707 -6.144 1.00 85.69 119 PRO A C 1
ATOM 928 O O . PRO A 1 119 ? 15.617 -2.240 -5.518 1.00 85.69 119 PRO A O 1
ATOM 931 N N . LEU A 1 120 ? 13.669 -3.327 -5.506 1.00 86.56 120 LEU A N 1
ATOM 932 C CA . LEU A 1 120 ? 13.648 -3.495 -4.055 1.00 86.56 120 LEU A CA 1
ATOM 933 C C . LEU A 1 120 ? 14.678 -4.559 -3.623 1.00 86.56 120 LEU A C 1
ATOM 935 O O . LEU A 1 120 ? 14.587 -5.687 -4.108 1.00 86.56 120 LEU A O 1
ATOM 939 N N . PRO A 1 121 ? 15.592 -4.280 -2.669 1.00 85.19 121 PRO A N 1
ATOM 940 C CA . PRO A 1 121 ? 16.750 -5.142 -2.382 1.00 85.19 121 PRO A CA 1
ATOM 941 C C . PRO A 1 121 ? 16.437 -6.619 -2.092 1.00 85.19 121 PRO A C 1
ATOM 943 O O . PRO A 1 121 ? 17.143 -7.521 -2.542 1.00 85.19 121 PRO A O 1
ATOM 946 N N . VAL A 1 122 ? 15.363 -6.885 -1.344 1.00 86.44 122 VAL A N 1
ATOM 947 C CA . VAL A 1 122 ? 14.950 -8.259 -1.012 1.00 86.44 122 VAL A CA 1
ATOM 948 C C . VAL A 1 122 ? 14.386 -8.971 -2.242 1.00 86.44 122 VAL A C 1
ATOM 950 O O . VAL A 1 122 ? 14.690 -10.134 -2.491 1.00 86.44 122 VAL A O 1
ATOM 953 N N . TYR A 1 123 ? 13.580 -8.270 -3.035 1.00 86.56 123 TYR A N 1
ATOM 954 C CA . TYR A 1 123 ? 12.883 -8.847 -4.180 1.00 86.56 123 TYR A CA 1
ATOM 955 C C . TYR A 1 123 ? 13.782 -8.984 -5.412 1.00 86.56 123 TYR A C 1
ATOM 957 O O . TYR A 1 123 ? 13.630 -9.943 -6.168 1.00 86.56 123 TYR A O 1
ATOM 965 N N . SER A 1 124 ? 14.761 -8.093 -5.577 1.00 88.25 124 SER A N 1
ATOM 966 C CA . SER A 1 124 ? 15.752 -8.150 -6.653 1.00 88.25 124 SER A CA 1
ATOM 967 C C . SER A 1 124 ? 16.575 -9.441 -6.600 1.00 88.25 124 SER A C 1
ATOM 969 O O . SER A 1 124 ? 16.868 -10.017 -7.643 1.00 88.25 124 SER A O 1
ATOM 971 N N . SER A 1 125 ? 16.884 -9.924 -5.392 1.00 88.12 125 SER A N 1
ATOM 972 C CA . SER A 1 125 ? 17.652 -11.153 -5.157 1.00 88.12 125 SER A CA 1
ATOM 973 C C . SER A 1 125 ? 16.829 -12.426 -5.381 1.00 88.12 125 SER A C 1
ATOM 975 O O . SER A 1 125 ? 17.377 -13.459 -5.756 1.00 88.12 125 SER A O 1
ATOM 977 N N . LEU A 1 126 ? 15.513 -12.365 -5.154 1.00 87.75 126 LEU A N 1
ATOM 978 C CA . LEU A 1 126 ? 14.609 -13.508 -5.324 1.00 87.75 126 LEU A CA 1
ATOM 979 C C . LEU A 1 126 ? 14.236 -13.739 -6.791 1.00 87.75 126 LEU A C 1
ATOM 981 O O . LEU A 1 126 ? 14.132 -14.885 -7.221 1.00 87.75 126 LEU A O 1
ATOM 985 N N . TYR A 1 127 ? 14.047 -12.656 -7.548 1.00 86.62 127 TYR A N 1
ATOM 986 C CA . TYR A 1 127 ? 13.495 -12.673 -8.902 1.00 86.62 127 TYR A CA 1
ATOM 987 C C . TYR A 1 127 ? 14.140 -13.688 -9.875 1.00 86.62 127 TYR A C 1
ATOM 989 O O . TYR A 1 127 ? 13.392 -14.448 -10.487 1.00 86.62 127 TYR A O 1
ATOM 997 N N . PRO A 1 128 ? 15.480 -13.785 -10.022 1.00 86.31 128 PRO A N 1
ATOM 998 C CA . PRO A 1 128 ? 16.084 -14.677 -11.020 1.00 86.31 128 PRO A CA 1
ATOM 999 C C . PRO A 1 128 ? 15.997 -16.176 -10.677 1.00 86.31 128 PRO A C 1
ATOM 1001 O O . PRO A 1 128 ? 16.285 -17.010 -11.532 1.00 86.31 128 PRO A O 1
ATOM 1004 N N . GLY A 1 129 ? 15.644 -16.537 -9.438 1.00 85.69 129 GLY A N 1
ATOM 1005 C CA . GLY A 1 129 ? 15.739 -17.914 -8.940 1.00 85.69 129 GLY A CA 1
ATOM 1006 C C . GLY A 1 129 ? 14.415 -18.666 -8.833 1.00 85.69 129 GLY A C 1
ATOM 1007 O O . GLY A 1 129 ? 14.427 -19.844 -8.475 1.00 85.69 129 GLY A O 1
ATOM 1008 N N . ILE A 1 130 ? 13.276 -18.012 -9.085 1.00 92.88 130 ILE A N 1
ATOM 1009 C CA . ILE A 1 130 ? 11.954 -18.588 -8.811 1.00 92.88 130 ILE A CA 1
ATOM 1010 C C . ILE A 1 130 ? 10.935 -18.290 -9.918 1.00 92.88 130 ILE A C 1
ATOM 1012 O O . ILE A 1 130 ? 11.012 -17.251 -10.570 1.00 92.88 130 ILE A O 1
ATOM 1016 N N . PRO A 1 131 ? 9.922 -19.158 -10.107 1.00 94.81 131 PRO A N 1
ATOM 1017 C CA . PRO A 1 131 ? 8.795 -18.853 -10.980 1.00 94.81 131 PRO A CA 1
ATOM 1018 C C . PRO A 1 131 ? 8.068 -17.582 -10.532 1.00 94.81 131 PRO A C 1
ATOM 1020 O O . PRO A 1 131 ? 7.833 -17.379 -9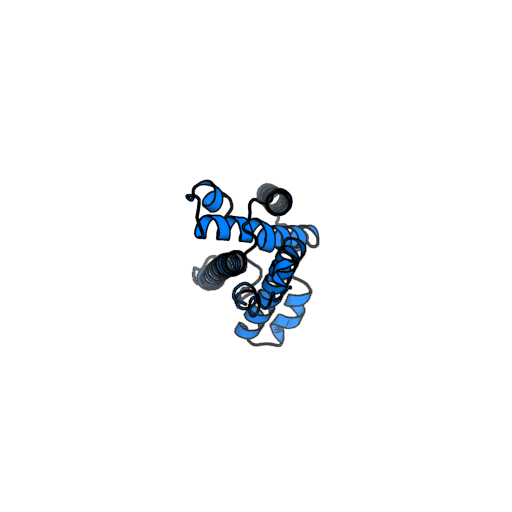.339 1.00 94.81 131 PRO A O 1
ATOM 1023 N N . PHE A 1 132 ? 7.626 -16.769 -11.490 1.00 92.56 132 PHE A N 1
ATOM 1024 C CA . PHE A 1 132 ? 6.994 -15.478 -11.208 1.00 92.56 132 PHE A CA 1
ATOM 1025 C C . PHE A 1 132 ? 5.763 -15.576 -10.284 1.00 92.56 132 PHE A C 1
ATOM 1027 O O . PHE A 1 132 ? 5.585 -14.754 -9.390 1.00 92.56 132 PHE A O 1
ATOM 1034 N N . ALA A 1 133 ? 4.950 -16.629 -10.411 1.00 93.81 133 ALA A N 1
ATOM 1035 C CA . ALA A 1 133 ? 3.818 -16.855 -9.507 1.00 93.81 133 ALA A CA 1
ATOM 1036 C C . ALA A 1 133 ? 4.253 -17.016 -8.035 1.00 93.81 133 ALA A C 1
ATOM 1038 O O . ALA A 1 133 ? 3.586 -16.515 -7.128 1.00 93.81 133 ALA A O 1
ATOM 1039 N N . LEU A 1 134 ? 5.388 -17.683 -7.791 1.00 94.31 134 LEU A N 1
ATOM 1040 C CA . LEU A 1 134 ? 5.961 -17.816 -6.452 1.00 94.31 134 LEU A CA 1
ATOM 1041 C C . LEU A 1 134 ? 6.535 -16.480 -5.968 1.00 94.31 134 LEU A C 1
ATOM 1043 O O . LEU A 1 134 ? 6.327 -16.120 -4.812 1.00 94.31 134 LEU A O 1
ATOM 1047 N N . TYR A 1 135 ? 7.193 -15.722 -6.850 1.00 94.00 135 TYR A N 1
ATOM 1048 C CA . TYR A 1 135 ? 7.646 -14.361 -6.553 1.00 94.00 135 TYR A CA 1
ATOM 1049 C C . TYR A 1 135 ? 6.484 -13.464 -6.098 1.00 94.00 135 TYR A C 1
ATOM 1051 O O . TYR A 1 135 ? 6.564 -12.845 -5.038 1.00 94.00 135 TYR A O 1
ATOM 1059 N N . LEU A 1 136 ? 5.368 -13.459 -6.834 1.00 94.69 136 LEU A N 1
ATOM 1060 C CA . LEU A 1 136 ? 4.188 -12.661 -6.498 1.00 94.69 136 LEU A CA 1
ATOM 1061 C C . LEU A 1 136 ? 3.559 -13.097 -5.165 1.00 94.69 136 LEU A C 1
ATOM 1063 O O . LEU A 1 136 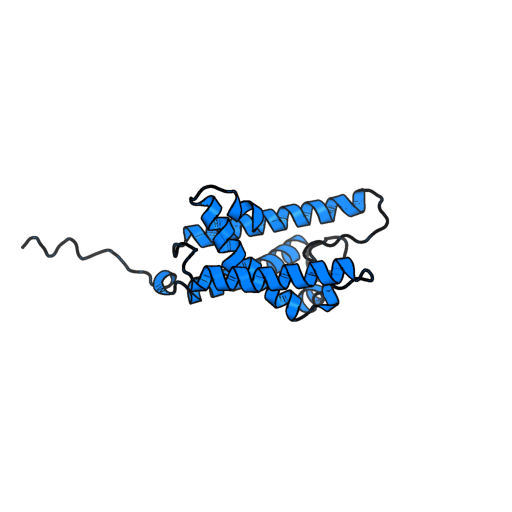? 3.168 -12.258 -4.353 1.00 94.69 136 LEU A O 1
ATOM 1067 N N . PHE A 1 137 ? 3.506 -14.404 -4.891 1.00 95.19 137 PHE A N 1
ATOM 1068 C CA . PHE A 1 137 ? 3.051 -14.914 -3.596 1.00 95.19 137 PHE A CA 1
ATOM 1069 C C . PHE A 1 137 ? 3.946 -14.432 -2.441 1.00 95.19 137 PHE A C 1
ATOM 1071 O O . PHE A 1 137 ? 3.442 -13.941 -1.426 1.00 95.19 137 PHE A O 1
ATOM 1078 N N . LEU A 1 138 ? 5.269 -14.520 -2.611 1.00 94.25 138 LEU A N 1
ATOM 1079 C CA . LEU A 1 138 ? 6.253 -14.042 -1.636 1.00 94.25 138 LEU A CA 1
ATOM 1080 C C . LEU A 1 138 ? 6.251 -12.516 -1.487 1.00 94.25 138 LEU A C 1
ATOM 1082 O O . LEU A 1 138 ? 6.623 -12.026 -0.428 1.00 94.25 138 LEU A O 1
ATOM 1086 N N . TYR A 1 139 ? 5.797 -11.772 -2.496 1.00 93.75 139 TYR A N 1
ATOM 1087 C CA . TYR A 1 139 ? 5.548 -10.335 -2.399 1.00 93.75 139 TYR A CA 1
ATOM 1088 C C . TYR A 1 139 ? 4.297 -10.020 -1.568 1.00 93.75 139 TYR A C 1
ATOM 1090 O O . TYR A 1 139 ? 4.325 -9.170 -0.683 1.00 93.75 139 TYR A O 1
ATOM 1098 N N . ILE A 1 140 ? 3.185 -10.719 -1.807 1.00 96.69 140 ILE A N 1
ATOM 1099 C CA . ILE A 1 140 ? 1.902 -10.469 -1.127 1.00 96.69 140 ILE A CA 1
ATOM 1100 C C . ILE A 1 140 ? 1.974 -10.808 0.369 1.00 96.69 140 ILE A C 1
ATOM 1102 O O . ILE A 1 140 ? 1.375 -10.114 1.199 1.00 96.69 140 ILE A O 1
ATOM 1106 N N . LEU A 1 141 ? 2.681 -11.881 0.729 1.00 96.06 141 LEU A N 1
ATOM 1107 C CA . LEU A 1 141 ? 2.669 -12.439 2.081 1.00 96.06 141 LEU A CA 1
ATOM 1108 C C . LEU A 1 141 ? 3.200 -11.464 3.157 1.00 96.06 141 LEU A C 1
ATOM 1110 O O . LEU A 1 141 ? 2.483 -11.256 4.141 1.00 96.06 141 LEU A O 1
ATOM 1114 N N . PRO A 1 142 ? 4.365 -10.802 2.997 1.00 94.75 142 PRO A N 1
ATOM 1115 C CA . PRO A 1 142 ? 4.861 -9.807 3.949 1.00 94.75 142 PRO A CA 1
ATOM 1116 C C . PRO A 1 142 ? 3.919 -8.618 4.137 1.00 94.75 142 PRO A C 1
ATOM 1118 O O . PRO A 1 142 ? 3.720 -8.178 5.267 1.00 94.75 142 PRO A O 1
ATOM 1121 N N . PHE A 1 143 ? 3.287 -8.124 3.065 1.00 96.31 143 PHE A N 1
ATOM 1122 C CA . PHE A 1 143 ? 2.309 -7.035 3.169 1.00 96.31 143 PHE A CA 1
ATOM 1123 C C . PHE A 1 143 ? 1.083 -7.458 3.981 1.00 96.31 143 PHE A C 1
ATOM 1125 O O . PHE A 1 143 ? 0.648 -6.721 4.866 1.00 96.31 143 PHE A O 1
ATOM 1132 N N . CYS A 1 144 ? 0.552 -8.658 3.732 1.00 97.88 144 CYS A N 1
ATOM 1133 C CA . CYS A 1 144 ? -0.551 -9.210 4.517 1.00 97.88 144 CYS A CA 1
ATOM 1134 C C . CYS A 1 144 ? -0.166 -9.400 5.992 1.00 97.88 144 CYS A C 1
ATOM 1136 O O . CYS A 1 144 ? -0.943 -9.037 6.877 1.00 97.88 144 CYS A O 1
ATOM 1138 N N . ALA A 1 145 ? 1.035 -9.917 6.264 1.00 97.25 145 ALA A N 1
ATOM 1139 C CA . ALA A 1 145 ? 1.540 -10.111 7.620 1.00 97.25 145 ALA A CA 1
ATOM 1140 C C . ALA A 1 145 ? 1.719 -8.776 8.364 1.00 97.25 145 ALA A C 1
ATOM 1142 O O . ALA A 1 145 ? 1.240 -8.629 9.488 1.00 97.25 145 ALA A O 1
ATOM 1143 N N . ALA A 1 146 ? 2.336 -7.777 7.726 1.0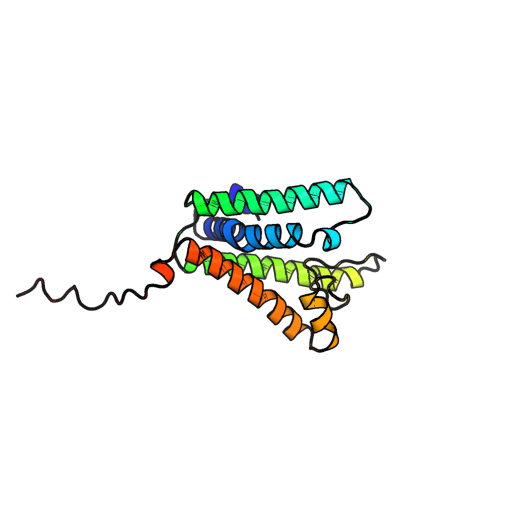0 97.00 146 ALA A N 1
ATOM 1144 C CA . ALA A 1 146 ? 2.530 -6.448 8.300 1.00 97.00 146 ALA A CA 1
ATOM 1145 C C . ALA A 1 146 ? 1.196 -5.732 8.557 1.00 97.00 146 ALA A C 1
ATOM 1147 O O . ALA A 1 146 ? 0.989 -5.163 9.630 1.00 97.00 146 ALA A O 1
ATOM 1148 N N . ALA A 1 147 ? 0.255 -5.809 7.612 1.00 97.44 147 ALA A N 1
ATOM 1149 C CA . ALA A 1 147 ? -1.078 -5.244 7.784 1.00 97.44 147 ALA A CA 1
ATOM 1150 C C . ALA A 1 147 ? -1.832 -5.902 8.948 1.00 97.44 147 ALA A C 1
ATOM 1152 O O . ALA A 1 147 ? -2.442 -5.204 9.762 1.00 97.44 147 ALA A O 1
ATOM 1153 N N . TRP A 1 148 ? -1.756 -7.232 9.065 1.00 96.69 148 TRP A N 1
ATOM 1154 C CA . TRP A 1 148 ? -2.339 -7.966 10.186 1.00 96.69 148 TRP A CA 1
ATOM 1155 C C . TRP A 1 148 ? -1.700 -7.576 11.520 1.00 96.69 148 TRP A C 1
ATOM 1157 O O . TRP A 1 148 ? -2.414 -7.336 12.492 1.00 96.69 148 TRP A O 1
ATOM 1167 N N . MET A 1 149 ? -0.371 -7.450 11.559 1.00 96.62 149 MET A N 1
ATOM 1168 C CA . MET A 1 149 ? 0.369 -7.020 12.743 1.00 96.62 149 MET A CA 1
ATOM 1169 C C . MET A 1 149 ? -0.085 -5.632 13.209 1.00 96.62 149 MET A C 1
ATOM 1171 O O . MET A 1 149 ? -0.486 -5.488 14.362 1.00 96.62 149 MET A O 1
ATOM 1175 N N . LEU A 1 150 ? -0.111 -4.629 12.322 1.00 96.12 150 LEU A N 1
ATOM 1176 C CA . LEU A 1 150 ? -0.603 -3.281 12.648 1.00 96.12 150 LEU A CA 1
ATOM 1177 C C . LEU A 1 150 ? -2.048 -3.303 13.159 1.00 96.12 150 LEU A C 1
ATOM 1179 O O . LEU A 1 150 ? -2.404 -2.600 14.107 1.00 96.12 150 LEU A O 1
ATOM 1183 N N . TYR A 1 151 ? -2.886 -4.136 12.548 1.00 96.56 151 TYR A N 1
ATOM 1184 C CA . TYR A 1 151 ? -4.285 -4.261 12.922 1.00 96.56 151 TYR A CA 1
ATOM 1185 C C . TYR A 1 151 ? -4.477 -4.907 14.301 1.00 96.56 151 TYR A C 1
ATOM 1187 O O . TYR A 1 151 ? -5.294 -4.443 15.094 1.00 96.56 151 TYR A O 1
ATOM 1195 N N . VAL A 1 152 ? -3.705 -5.944 14.624 1.00 95.44 152 VAL A N 1
ATOM 1196 C CA . VAL A 1 152 ? -3.750 -6.627 15.923 1.00 95.44 152 VAL A CA 1
ATOM 1197 C C . VAL A 1 152 ? -3.116 -5.798 17.034 1.00 95.44 152 VAL A C 1
ATOM 1199 O O . VAL A 1 152 ? -3.663 -5.770 18.132 1.00 95.44 152 VAL A O 1
ATOM 1202 N N . LEU A 1 153 ? -2.030 -5.068 16.758 1.00 94.44 153 LEU A N 1
ATOM 1203 C CA . LEU A 1 153 ? -1.478 -4.086 17.700 1.00 94.44 153 LEU A CA 1
ATOM 1204 C C . LEU A 1 153 ? -2.558 -3.100 18.152 1.00 94.44 153 LEU A C 1
ATOM 1206 O O . LEU A 1 153 ? -2.604 -2.696 19.313 1.00 94.44 153 LEU A O 1
ATOM 1210 N N . ARG A 1 154 ? -3.471 -2.753 17.239 1.00 93.69 154 ARG A N 1
ATOM 1211 C CA . ARG A 1 154 ? -4.615 -1.908 17.554 1.00 93.69 154 ARG A CA 1
ATOM 1212 C C . ARG A 1 154 ? -5.762 -2.646 18.247 1.00 93.69 154 ARG A C 1
ATOM 1214 O O . ARG A 1 154 ? -6.404 -2.082 19.134 1.00 93.69 154 ARG A O 1
ATOM 1221 N N . TYR A 1 155 ? -6.048 -3.870 17.830 1.00 95.31 155 TYR A N 1
ATOM 1222 C CA . TYR A 1 155 ? -7.177 -4.672 18.299 1.00 95.31 155 TYR A CA 1
ATOM 1223 C C . TYR A 1 155 ? -6.692 -6.002 18.897 1.00 95.31 155 TYR A C 1
ATOM 1225 O O . TYR A 1 155 ? -6.973 -7.065 18.336 1.00 95.31 155 TYR A O 1
ATOM 1233 N N . PRO A 1 156 ? -5.980 -5.980 20.040 1.00 93.75 156 PRO A N 1
ATOM 1234 C CA . PRO A 1 156 ? -5.334 -7.171 20.598 1.00 93.75 156 PRO A CA 1
ATOM 1235 C C . PRO A 1 156 ? -6.333 -8.242 21.047 1.00 93.75 156 PRO A C 1
ATOM 1237 O O . PRO A 1 156 ? -5.997 -9.425 21.088 1.00 93.75 156 PRO A O 1
ATOM 1240 N N . HIS A 1 157 ? -7.592 -7.869 21.311 1.00 91.88 157 HIS A N 1
ATOM 1241 C CA . HIS A 1 157 ? -8.665 -8.825 21.603 1.00 91.88 157 HIS A CA 1
ATOM 1242 C C . HIS A 1 157 ? -8.930 -9.797 20.445 1.00 91.88 157 HIS A C 1
ATOM 1244 O O . HIS A 1 157 ? -9.505 -10.854 20.673 1.00 91.88 157 HIS A O 1
ATOM 1250 N N . LEU A 1 158 ? -8.488 -9.478 19.222 1.00 90.81 158 LEU A N 1
ATOM 1251 C CA . LEU A 1 158 ? -8.520 -10.383 18.069 1.00 90.81 158 LEU A CA 1
ATOM 1252 C C . LEU A 1 158 ? -7.453 -11.487 18.129 1.00 90.81 158 LEU A C 1
ATOM 1254 O O . LEU A 1 158 ? -7.412 -12.335 17.247 1.00 90.81 158 LEU A O 1
ATOM 1258 N N . LEU A 1 159 ? -6.575 -11.514 19.128 1.00 88.19 159 LEU A N 1
ATOM 1259 C CA . LEU A 1 159 ? -5.764 -12.702 19.428 1.00 88.19 159 LEU A CA 1
ATOM 1260 C C . LEU A 1 159 ? -6.404 -13.562 20.516 1.00 88.19 159 LEU A C 1
ATOM 1262 O O . LEU A 1 159 ? -6.112 -14.749 20.639 1.00 88.19 159 LEU A O 1
ATOM 1266 N N . SER A 1 160 ? -7.286 -12.970 21.320 1.00 84.44 160 SER A N 1
ATOM 1267 C CA . SER A 1 160 ? -7.947 -13.665 22.410 1.00 84.44 160 SER A CA 1
ATOM 1268 C C . SER A 1 160 ? -9.085 -14.520 21.863 1.00 84.44 160 SER A C 1
ATOM 1270 O O . SER A 1 160 ? -10.174 -14.030 21.564 1.00 84.44 160 SER A O 1
ATOM 1272 N N . CYS A 1 161 ? -8.862 -15.830 21.780 1.00 57.25 161 CYS A N 1
ATOM 1273 C CA . CYS A 1 161 ? -9.935 -16.794 21.582 1.00 57.25 161 CYS A CA 1
ATOM 1274 C C . CYS A 1 161 ? -10.779 -16.845 22.867 1.00 57.25 161 CYS A C 1
ATOM 1276 O O . CYS A 1 161 ? -10.569 -17.693 23.734 1.00 57.25 161 CYS A O 1
ATOM 1278 N N . LYS A 1 162 ? -11.708 -15.898 23.057 1.00 56.38 162 LYS A N 1
ATOM 1279 C CA . LYS A 1 162 ? -12.713 -16.057 24.110 1.00 56.38 162 LYS A CA 1
ATOM 1280 C C . LYS A 1 162 ? -13.608 -17.222 23.706 1.00 56.38 162 LYS A C 1
ATOM 1282 O O . LYS A 1 162 ? -14.459 -17.104 22.829 1.00 56.38 162 LYS A O 1
ATOM 1287 N N . ARG A 1 163 ? -13.376 -18.363 24.353 1.00 48.25 163 ARG A N 1
ATOM 1288 C CA . ARG A 1 163 ? -14.241 -19.538 24.349 1.00 48.25 163 ARG A CA 1
ATOM 1289 C C . ARG A 1 163 ? -15.543 -19.136 25.048 1.00 48.25 163 ARG A C 1
ATOM 1291 O O . ARG A 1 163 ? -15.693 -19.326 26.246 1.00 48.25 163 ARG A O 1
ATOM 1298 N N . THR A 1 164 ? -16.464 -18.504 24.325 1.00 49.97 164 THR A N 1
ATOM 1299 C CA . THR A 1 164 ? -17.814 -18.206 24.827 1.00 49.97 164 THR A CA 1
ATOM 1300 C C . THR A 1 164 ? -18.640 -19.490 24.789 1.00 49.97 164 THR A C 1
ATOM 1302 O O . THR A 1 164 ? -19.535 -19.657 23.970 1.00 49.97 164 THR A O 1
ATOM 1305 N N . ILE A 1 165 ? -18.275 -20.445 25.636 1.00 50.34 165 ILE A N 1
ATOM 1306 C CA . ILE A 1 165 ? -19.039 -21.649 25.945 1.00 50.34 165 ILE A CA 1
ATOM 1307 C C . ILE A 1 165 ? -18.861 -21.811 27.459 1.00 50.34 165 ILE A C 1
ATOM 1309 O O . ILE A 1 165 ? -17.730 -21.761 27.930 1.00 50.34 165 ILE A O 1
ATOM 1313 N N . ILE A 1 166 ? -19.952 -22.012 28.205 1.00 46.84 166 ILE A N 1
ATOM 1314 C CA . ILE A 1 166 ? -20.011 -22.155 29.677 1.00 46.84 166 ILE A CA 1
ATOM 1315 C C . ILE A 1 166 ? -20.110 -20.827 30.462 1.00 46.84 166 ILE A C 1
ATOM 1317 O O . ILE A 1 166 ? -19.301 -20.523 31.327 1.00 46.84 166 ILE A O 1
ATOM 1321 N N . GLN A 1 167 ? -21.157 -20.036 30.221 1.00 44.75 167 GLN A N 1
ATOM 1322 C CA . GLN A 1 167 ? -21.711 -19.192 31.299 1.00 44.75 167 GLN A CA 1
ATOM 1323 C C . GLN A 1 167 ? -23.242 -19.078 31.257 1.00 44.75 167 GLN A C 1
ATOM 1325 O O . GLN A 1 167 ? -23.818 -18.270 31.964 1.00 44.75 167 GLN A O 1
ATOM 1330 N N . LYS A 1 168 ? -23.917 -19.910 30.447 1.00 46.59 168 LYS A N 1
ATOM 1331 C CA . LYS A 1 168 ? -25.383 -19.902 30.314 1.00 46.59 168 LYS A CA 1
ATOM 1332 C C . LYS A 1 168 ? -26.095 -21.003 31.122 1.00 46.59 168 LYS A C 1
ATOM 1334 O O . LYS A 1 168 ? -27.305 -21.123 31.007 1.00 46.59 168 LYS A O 1
ATOM 1339 N N . ASN A 1 169 ? -25.367 -21.793 31.922 1.00 47.72 169 ASN A N 1
ATOM 1340 C CA . ASN A 1 169 ? -25.930 -22.942 32.653 1.00 47.72 169 ASN A CA 1
ATOM 1341 C C . ASN A 1 169 ? -25.892 -22.828 34.188 1.00 47.72 169 ASN A C 1
ATOM 1343 O O . ASN A 1 169 ? -26.323 -23.768 34.842 1.00 47.72 169 ASN A O 1
ATOM 1347 N N . ASN A 1 170 ? -25.426 -21.714 34.767 1.00 49.72 170 ASN A N 1
ATOM 1348 C CA . ASN A 1 170 ? -25.372 -21.556 36.232 1.00 49.72 170 ASN A CA 1
ATOM 1349 C C . ASN A 1 170 ? -26.409 -20.577 36.809 1.00 49.72 170 ASN A C 1
ATOM 1351 O O . ASN A 1 170 ? -26.405 -20.359 38.013 1.00 49.72 170 ASN A O 1
ATOM 1355 N N . ASP A 1 171 ? -27.325 -20.055 35.988 1.00 49.84 171 ASP A N 1
ATOM 1356 C CA . ASP A 1 171 ? -28.423 -19.185 36.451 1.00 49.84 171 ASP A CA 1
ATOM 1357 C C . ASP A 1 171 ? -29.761 -19.946 36.592 1.00 49.84 171 ASP A C 1
ATOM 1359 O O . ASP A 1 171 ? -30.826 -19.338 36.681 1.00 49.84 171 ASP A O 1
ATOM 1363 N N . ILE A 1 172 ? -29.723 -21.285 36.575 1.00 51.44 172 ILE A N 1
ATOM 1364 C CA . ILE A 1 172 ? -30.893 -22.159 36.767 1.00 51.44 172 ILE A CA 1
ATOM 1365 C C . ILE A 1 172 ? -30.519 -23.332 37.687 1.00 51.44 172 ILE A C 1
ATOM 1367 O O . ILE A 1 172 ? -30.544 -24.478 37.248 1.00 51.44 172 ILE A O 1
ATOM 1371 N N . VAL A 1 173 ? -30.140 -23.054 38.939 1.00 45.81 173 VAL A N 1
ATOM 1372 C CA . VAL A 1 173 ? -30.349 -23.955 40.094 1.00 45.81 173 VAL A CA 1
ATOM 1373 C C . VAL A 1 173 ? -30.565 -23.104 41.336 1.00 45.81 173 VAL A C 1
ATOM 1375 O O . VAL A 1 173 ? -29.712 -22.225 41.585 1.00 45.81 173 VAL A O 1
#

Radius of gyration: 19.6 Å; chains: 1; bounding box: 48×41×68 Å

Sequence (173 aa):
VALLAAFWREGNLRNAFKTYLATFGAFAGILVMFNPDSCFVEEIGINLQTMIHHTGQIILGLYLLITHKTKGVYRSILGAMGVFLACVAIAEVMNVLFPLSGIDQTFNMFFISPYFQSPLPVYSSLYPGIPFALYLFLYILPFCAAAWMLYVLRYPHLLSCKRTIIQKNNDIV